Protein AF-A0A9J6GJW6-F1 (afdb_monomer_lite)

pLDDT: mean 75.98, std 20.86, range [36.41, 96.88]

Foldseek 3Di:
DDPPPPPPVVNVVVVVVVPPDPQWDWDWDDCPPDPVNQVVQQVVQQVPDPPDPDGDHDPDDDTDIDTDDPDPDPPPPPDD

Sequence (80 aa):
MAGCAALSGAALACLFVVCASIPGGWRDQDPQSSPKYKNLAHYAVAQRVEGLDNYDTVLDLTKVETQVRNTMIPRSEESI

Radius of gyration: 23.31 Å; chains: 1; bounding box: 33×60×57 Å

Secondary structure (DSSP, 8-state):
--------HHHHHHHHHHTT------EEE-TTS-HHHHHHHHHHHHT--TT-SS---------EEE--------TTS---

Structure (mmCIF, N/CA/C/O backbone):
data_AF-A0A9J6GJW6-F1
#
_entry.id   AF-A0A9J6GJW6-F1
#
loop_
_atom_site.group_PDB
_atom_site.id
_atom_site.type_symbol
_atom_site.label_atom_id
_atom_site.label_alt_id
_atom_site.label_comp_id
_atom_site.label_asym_id
_atom_site.label_entity_id
_atom_site.label_seq_id
_atom_site.pdbx_PDB_ins_code
_atom_site.Cartn_x
_atom_site.Cartn_y
_atom_site.Cartn_z
_atom_site.occupancy
_atom_site.B_iso_or_equiv
_atom_site.auth_seq_id
_atom_site.auth_comp_id
_atom_site.auth_asym_id
_atom_site.auth_atom_id
_atom_site.pdbx_PDB_model_num
ATOM 1 N N . MET A 1 1 ? 5.923 50.374 -39.263 1.00 36.41 1 MET A N 1
ATOM 2 C CA . MET A 1 1 ? 6.098 49.136 -40.052 1.00 36.41 1 MET A CA 1
ATOM 3 C C . MET A 1 1 ? 6.295 47.998 -39.066 1.00 36.41 1 MET A C 1
ATOM 5 O O . MET A 1 1 ? 7.357 47.905 -38.467 1.00 36.41 1 MET A O 1
ATOM 9 N N . ALA A 1 2 ? 5.233 47.238 -38.786 1.00 44.03 2 ALA A N 1
ATOM 10 C CA . ALA A 1 2 ? 5.277 46.118 -37.851 1.00 44.03 2 ALA A CA 1
ATOM 11 C C . ALA A 1 2 ? 5.994 44.944 -38.529 1.00 44.03 2 ALA A C 1
ATOM 13 O O . ALA A 1 2 ? 5.452 44.323 -39.441 1.00 44.03 2 ALA A O 1
ATOM 14 N N . GLY A 1 3 ? 7.236 44.685 -38.124 1.00 41.41 3 GLY A N 1
ATOM 15 C CA . GLY A 1 3 ? 7.968 43.496 -38.537 1.00 41.41 3 GLY A CA 1
ATOM 16 C C . GLY A 1 3 ? 7.398 42.284 -37.812 1.00 41.41 3 GLY A C 1
ATOM 17 O O . GLY A 1 3 ? 7.750 42.034 -36.664 1.00 41.41 3 G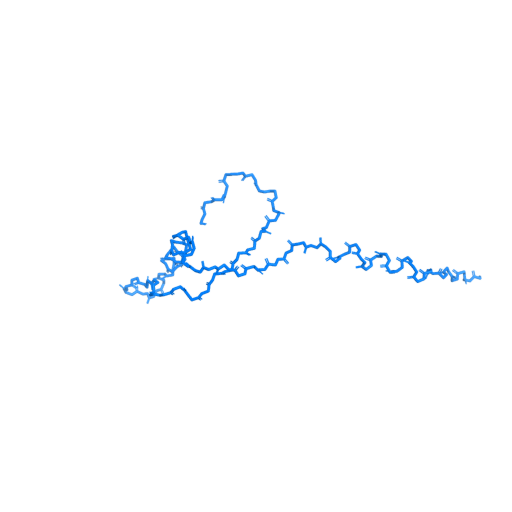LY A O 1
ATOM 18 N N . CYS A 1 4 ? 6.499 41.547 -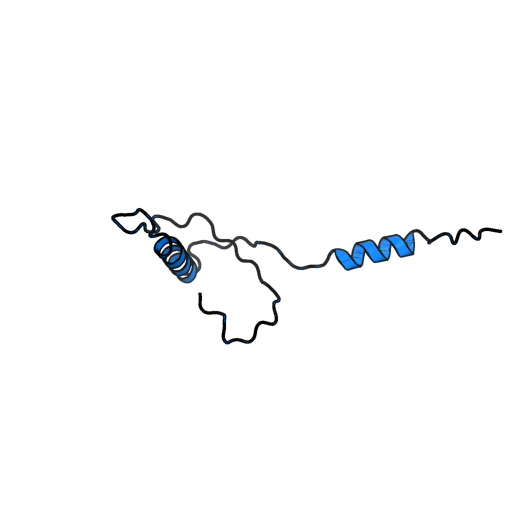38.466 1.00 43.69 4 CYS A N 1
ATOM 19 C CA . CYS A 1 4 ? 6.136 40.201 -38.037 1.00 43.69 4 CYS A CA 1
ATOM 20 C C . CYS A 1 4 ? 7.369 39.308 -38.201 1.00 43.69 4 CYS A C 1
ATOM 22 O O . CYS A 1 4 ? 7.670 38.851 -39.303 1.00 43.69 4 CYS A O 1
ATOM 24 N N . ALA A 1 5 ? 8.106 39.087 -37.113 1.00 56.12 5 ALA A N 1
ATOM 25 C CA . ALA A 1 5 ? 9.117 38.045 -37.063 1.00 56.12 5 ALA A CA 1
ATOM 26 C C . ALA A 1 5 ? 8.396 36.695 -37.181 1.00 56.12 5 ALA A C 1
ATOM 28 O O . ALA A 1 5 ? 7.740 36.243 -36.244 1.00 56.12 5 ALA A O 1
ATOM 29 N N . ALA A 1 6 ? 8.471 36.080 -38.361 1.00 54.72 6 ALA A N 1
ATOM 30 C CA . ALA A 1 6 ? 8.014 34.719 -38.576 1.00 54.72 6 ALA A CA 1
ATOM 31 C C . ALA A 1 6 ? 8.869 33.788 -37.706 1.00 54.72 6 ALA A C 1
ATOM 33 O O . ALA A 1 6 ? 10.016 33.483 -38.037 1.00 54.72 6 ALA A O 1
ATOM 34 N N . LEU A 1 7 ? 8.328 33.369 -36.562 1.00 54.44 7 LEU A N 1
ATOM 35 C CA . LEU A 1 7 ? 8.910 32.303 -35.758 1.00 54.44 7 LEU A CA 1
ATOM 36 C C . LEU A 1 7 ? 8.819 31.025 -36.595 1.00 54.44 7 LEU A C 1
ATOM 38 O O . LEU A 1 7 ? 7.747 30.449 -36.762 1.00 54.44 7 LEU A O 1
ATOM 42 N N . SER A 1 8 ? 9.946 30.647 -37.200 1.00 60.28 8 SER A N 1
ATOM 43 C CA . SER A 1 8 ? 10.090 29.431 -37.998 1.00 60.28 8 SER A CA 1
ATOM 44 C C . SER A 1 8 ? 9.503 28.238 -37.242 1.00 60.28 8 SER A C 1
ATOM 46 O O . SER A 1 8 ? 9.811 28.040 -36.064 1.00 60.28 8 SER A O 1
ATOM 48 N N . GLY A 1 9 ? 8.673 27.431 -37.911 1.00 55.97 9 GLY A N 1
ATOM 49 C CA . GLY A 1 9 ? 7.981 26.284 -37.307 1.00 55.97 9 GLY A CA 1
ATOM 50 C C . GLY A 1 9 ? 8.913 25.282 -36.608 1.00 55.97 9 GLY A C 1
ATOM 51 O O . GLY A 1 9 ? 8.486 24.584 -35.693 1.00 55.97 9 GLY A O 1
ATOM 52 N N . ALA A 1 10 ? 10.204 25.273 -36.956 1.00 57.22 10 ALA A N 1
ATOM 53 C CA . ALA A 1 10 ? 11.227 24.484 -36.275 1.00 57.22 10 ALA A CA 1
ATOM 54 C C . ALA A 1 10 ? 11.491 24.939 -34.824 1.00 57.22 10 ALA A C 1
ATOM 56 O O . ALA A 1 10 ? 11.695 24.102 -33.949 1.00 57.22 10 ALA A O 1
ATOM 57 N N . ALA A 1 11 ? 11.444 26.245 -34.535 1.00 55.56 11 ALA A N 1
ATOM 58 C CA . ALA A 1 11 ? 11.663 26.766 -33.182 1.00 55.56 11 ALA A CA 1
ATOM 59 C C . ALA A 1 11 ? 10.491 26.430 -32.245 1.00 55.56 11 ALA A C 1
ATOM 61 O O . ALA A 1 11 ? 10.704 26.131 -31.070 1.00 55.56 11 ALA A O 1
ATOM 62 N N . LEU A 1 12 ? 9.264 26.411 -32.780 1.00 54.72 12 LEU A N 1
ATOM 63 C CA . LEU A 1 12 ? 8.085 25.965 -32.037 1.00 54.72 12 LEU A CA 1
ATOM 64 C C . LEU A 1 12 ? 8.156 24.455 -31.752 1.00 54.72 12 LEU A C 1
ATOM 66 O O . LEU A 1 12 ? 7.886 24.031 -30.633 1.00 54.72 12 LEU A O 1
ATOM 70 N N . ALA A 1 13 ? 8.585 23.653 -32.734 1.00 55.97 13 ALA A N 1
ATOM 71 C CA . ALA A 1 13 ? 8.738 22.205 -32.586 1.00 55.97 13 ALA A CA 1
ATOM 72 C C . ALA A 1 13 ? 9.792 21.820 -31.533 1.00 55.97 13 ALA A C 1
ATOM 74 O O . ALA A 1 13 ? 9.567 20.893 -30.757 1.00 55.97 13 ALA A O 1
ATOM 75 N N . CYS A 1 14 ? 10.903 22.560 -31.442 1.00 55.72 14 CYS A N 1
ATOM 76 C CA . CYS A 1 14 ? 11.903 22.338 -30.398 1.00 55.72 14 CYS A CA 1
ATOM 77 C C . CYS A 1 14 ? 11.325 22.562 -28.993 1.00 55.72 14 CYS A C 1
ATOM 79 O O . CYS A 1 14 ? 11.575 21.746 -28.113 1.00 55.72 14 CYS A O 1
ATOM 81 N N . LEU A 1 15 ? 10.512 23.604 -28.778 1.00 54.00 15 LEU A N 1
ATOM 82 C CA . LEU A 1 15 ? 9.954 23.912 -27.454 1.00 54.00 15 LEU A CA 1
ATOM 83 C C . LEU A 1 15 ? 8.988 22.822 -26.948 1.00 54.00 15 LEU A C 1
ATOM 85 O O . LEU A 1 15 ? 9.003 22.493 -25.764 1.00 54.00 15 LEU A O 1
ATOM 89 N N . PHE A 1 16 ? 8.199 22.216 -27.843 1.00 53.81 16 PHE A N 1
ATOM 90 C CA . PHE A 1 16 ? 7.297 21.109 -27.495 1.00 53.81 16 PHE A CA 1
ATOM 91 C C . PHE A 1 16 ? 8.044 19.833 -27.078 1.00 53.81 16 PHE A C 1
ATOM 93 O O . PHE A 1 16 ? 7.565 19.102 -26.212 1.00 53.81 16 PHE A O 1
ATOM 100 N N . VAL A 1 17 ? 9.223 19.571 -27.650 1.00 54.22 17 VAL A N 1
ATOM 101 C CA . VAL A 1 17 ? 10.000 18.357 -27.355 1.00 54.22 17 VAL A CA 1
ATOM 102 C C . VAL A 1 17 ? 10.717 18.443 -26.002 1.00 54.22 17 VAL A C 1
ATOM 104 O O . VAL A 1 17 ? 10.795 17.436 -25.302 1.00 54.22 17 VAL A O 1
ATOM 107 N N . VAL A 1 18 ? 11.180 19.625 -25.569 1.00 55.62 18 VAL A N 1
ATOM 108 C CA . VAL A 1 18 ? 11.884 19.766 -24.272 1.00 55.62 18 VAL A CA 1
ATOM 109 C C . VAL A 1 18 ? 10.944 19.588 -23.067 1.00 55.62 18 VAL A C 1
ATOM 111 O O . VAL A 1 18 ? 11.380 19.158 -22.003 1.00 55.62 18 VAL A O 1
ATOM 114 N N . CYS A 1 19 ? 9.641 19.848 -23.216 1.00 53.69 19 CYS A N 1
ATOM 115 C CA . CYS A 1 19 ? 8.666 19.670 -22.132 1.00 53.69 19 CYS A CA 1
ATOM 116 C C . CYS A 1 19 ? 8.185 18.219 -21.940 1.00 53.69 19 CYS A C 1
ATOM 118 O O . CYS A 1 19 ? 7.522 17.932 -20.945 1.00 53.69 19 CYS A O 1
ATOM 120 N N . ALA A 1 20 ? 8.496 17.299 -22.861 1.00 55.81 20 ALA A N 1
ATOM 121 C CA . ALA A 1 20 ? 7.916 15.953 -22.873 1.00 55.81 20 ALA A CA 1
ATOM 122 C C . ALA A 1 20 ? 8.639 14.922 -21.980 1.00 55.81 20 ALA A C 1
ATOM 124 O O . ALA A 1 20 ? 8.191 13.782 -21.885 1.00 55.81 20 ALA A O 1
ATOM 125 N N . SER A 1 21 ? 9.743 15.282 -21.316 1.00 57.81 21 SER A N 1
ATOM 126 C CA . SER A 1 21 ? 10.563 14.332 -20.550 1.00 57.81 21 SER A CA 1
ATOM 127 C C . SER A 1 21 ? 10.578 14.611 -19.045 1.00 57.81 21 SER A C 1
ATOM 129 O O . SER A 1 21 ? 11.643 14.772 -18.450 1.00 57.81 21 SER A O 1
ATOM 131 N N . ILE A 1 22 ? 9.407 14.628 -18.404 1.00 60.28 22 ILE A N 1
ATOM 132 C CA . ILE A 1 22 ? 9.339 14.337 -16.967 1.00 60.28 22 ILE A CA 1
ATOM 133 C C . ILE A 1 22 ? 9.111 12.827 -16.856 1.00 60.28 22 ILE A C 1
ATOM 135 O O . ILE A 1 22 ? 7.999 12.380 -17.141 1.00 60.28 22 ILE A O 1
ATOM 139 N N . PRO A 1 23 ? 10.115 12.009 -16.481 1.00 59.50 23 PRO A N 1
ATOM 140 C CA . PRO A 1 23 ? 9.892 10.602 -16.180 1.00 59.50 23 PRO A CA 1
ATOM 141 C C . PRO A 1 23 ? 9.121 10.505 -14.857 1.00 59.50 23 PRO A C 1
ATOM 143 O O . PRO A 1 23 ? 9.679 10.257 -13.794 1.00 59.50 23 PRO A O 1
ATOM 146 N N . GLY A 1 24 ? 7.821 10.772 -14.921 1.00 67.75 24 GLY A N 1
ATOM 147 C CA . GLY A 1 24 ? 6.848 10.523 -13.875 1.00 67.75 24 GLY A CA 1
ATOM 148 C C . GLY A 1 24 ? 5.841 9.520 -14.413 1.00 67.75 24 GLY A C 1
ATOM 149 O O . GLY A 1 24 ? 5.285 9.705 -15.490 1.00 67.75 24 GLY A O 1
ATOM 150 N N . GLY A 1 25 ? 5.624 8.434 -13.683 1.00 82.00 25 GLY A N 1
ATOM 151 C CA . GLY A 1 25 ? 4.655 7.422 -14.081 1.00 82.00 25 GLY A CA 1
ATOM 152 C C . GLY A 1 25 ? 4.559 6.315 -13.050 1.00 82.00 25 GLY A C 1
ATOM 153 O O . GLY A 1 25 ? 5.548 5.982 -12.395 1.00 82.00 25 GLY A O 1
ATOM 154 N N . TRP A 1 26 ? 3.356 5.782 -12.895 1.00 88.94 26 TRP A N 1
ATOM 155 C CA . TRP A 1 26 ? 3.124 4.566 -12.135 1.00 88.94 26 TRP A CA 1
ATOM 156 C C . TRP A 1 26 ? 3.591 3.374 -12.966 1.00 88.94 26 TRP A C 1
ATOM 158 O O . TRP A 1 26 ? 3.361 3.315 -14.173 1.00 88.94 26 TRP A O 1
ATOM 168 N N . ARG A 1 27 ? 4.313 2.458 -12.330 1.00 90.25 27 ARG A N 1
ATOM 169 C CA . ARG A 1 27 ? 4.740 1.194 -12.930 1.00 90.25 27 ARG A CA 1
ATOM 170 C C . ARG A 1 27 ? 4.131 0.070 -12.122 1.00 90.25 27 ARG A C 1
ATOM 172 O O . ARG A 1 27 ? 4.342 0.038 -10.907 1.00 90.25 27 ARG A O 1
ATOM 179 N N . ASP A 1 28 ? 3.422 -0.820 -12.804 1.00 95.50 28 ASP A N 1
ATOM 180 C CA . ASP A 1 28 ? 2.882 -2.030 -12.197 1.00 95.50 28 ASP A CA 1
ATOM 181 C C . ASP A 1 28 ? 4.016 -2.872 -11.603 1.00 95.50 28 ASP A C 1
ATOM 183 O O . ASP A 1 28 ? 5.089 -3.023 -12.195 1.00 95.50 28 ASP A O 1
ATOM 187 N N . GLN A 1 29 ? 3.761 -3.408 -10.418 1.00 95.88 29 GLN A N 1
ATOM 188 C CA . GLN A 1 29 ? 4.601 -4.375 -9.730 1.00 95.88 29 GLN A CA 1
ATOM 189 C C . GLN A 1 29 ? 3.763 -5.606 -9.401 1.00 95.88 29 GLN A C 1
ATOM 191 O O . GLN A 1 29 ? 2.563 -5.497 -9.146 1.00 95.88 29 GLN A O 1
ATOM 196 N N . ASP A 1 30 ? 4.404 -6.772 -9.353 1.00 96.12 30 ASP A N 1
ATOM 197 C CA . ASP A 1 30 ? 3.772 -7.971 -8.807 1.00 96.12 30 ASP A CA 1
ATOM 198 C C . ASP A 1 30 ? 3.545 -7.779 -7.291 1.00 96.12 30 ASP A C 1
ATOM 200 O O . ASP A 1 30 ? 4.524 -7.600 -6.553 1.00 96.12 30 ASP A O 1
ATOM 204 N N . PRO A 1 31 ? 2.292 -7.837 -6.797 1.00 95.69 31 PRO A N 1
ATOM 205 C CA . PRO A 1 31 ? 1.979 -7.681 -5.379 1.00 95.69 31 PRO A CA 1
ATOM 206 C C . PRO A 1 31 ? 2.693 -8.662 -4.443 1.00 95.69 31 PRO A C 1
ATOM 208 O O . PRO A 1 31 ? 2.888 -8.342 -3.270 1.00 95.69 31 PRO A O 1
ATOM 211 N N . GLN A 1 32 ? 3.092 -9.841 -4.932 1.00 95.44 32 GLN A N 1
ATOM 212 C CA . GLN A 1 32 ? 3.791 -10.851 -4.129 1.00 95.44 32 GLN A CA 1
ATOM 213 C C . GLN A 1 32 ? 5.318 -10.759 -4.235 1.00 95.44 32 GLN A C 1
ATOM 215 O O . GLN A 1 32 ? 6.024 -11.433 -3.486 1.00 95.44 32 GLN A O 1
ATOM 220 N N . SER A 1 33 ? 5.848 -9.901 -5.112 1.00 95.75 33 SER A N 1
ATOM 221 C CA . SER A 1 33 ? 7.296 -9.803 -5.345 1.00 95.75 33 SER A CA 1
ATOM 222 C C . SER A 1 33 ? 8.085 -9.231 -4.163 1.00 95.75 33 SER A C 1
ATOM 224 O O . SER A 1 33 ? 9.296 -9.435 -4.077 1.00 95.75 33 SER A O 1
ATOM 226 N N . SER A 1 34 ? 7.428 -8.532 -3.227 1.00 95.50 34 SER A N 1
ATOM 227 C CA . SER A 1 34 ? 8.069 -8.025 -2.014 1.00 95.50 34 SER A CA 1
ATOM 228 C C . SER A 1 34 ? 7.123 -8.016 -0.809 1.00 95.50 34 SER A C 1
ATOM 230 O O . SER A 1 34 ? 6.030 -7.450 -0.896 1.00 95.50 34 SER A O 1
ATOM 232 N N . PRO A 1 35 ? 7.558 -8.506 0.371 1.00 95.00 35 PRO A N 1
ATOM 233 C CA . PRO A 1 35 ? 6.777 -8.373 1.604 1.00 95.00 35 PRO A CA 1
ATOM 234 C C . PRO A 1 35 ? 6.564 -6.905 2.010 1.00 95.00 35 PRO A C 1
ATOM 236 O O . PRO A 1 35 ? 5.622 -6.595 2.740 1.00 95.00 35 PRO A O 1
ATOM 239 N N . LYS A 1 36 ? 7.397 -5.980 1.502 1.00 95.75 36 LYS A N 1
ATOM 240 C CA . LYS A 1 36 ? 7.273 -4.539 1.755 1.00 95.75 36 LYS A CA 1
ATOM 241 C C . LYS A 1 36 ? 5.893 -4.006 1.365 1.00 95.75 36 LYS A C 1
ATOM 243 O O . LYS A 1 36 ? 5.371 -3.145 2.065 1.00 95.75 36 LYS A O 1
ATOM 248 N N . TYR A 1 37 ? 5.287 -4.517 0.294 1.00 96.44 37 TYR A N 1
ATOM 249 C CA . TYR A 1 37 ? 3.997 -4.008 -0.169 1.00 96.44 37 TYR A CA 1
ATOM 250 C C . TYR A 1 37 ? 2.857 -4.333 0.797 1.00 96.44 37 TYR A C 1
ATOM 252 O O . TYR A 1 37 ? 2.059 -3.451 1.106 1.00 96.44 37 TYR A O 1
ATOM 260 N N . LYS A 1 38 ? 2.830 -5.550 1.358 1.00 95.56 38 LYS A N 1
ATOM 261 C CA . LYS A 1 38 ? 1.869 -5.903 2.415 1.00 95.56 38 LYS A CA 1
ATOM 262 C C . LYS A 1 38 ? 2.092 -5.080 3.680 1.00 95.56 38 LYS A C 1
ATOM 264 O O . LYS A 1 38 ? 1.124 -4.597 4.255 1.00 95.56 38 LYS A O 1
ATOM 269 N N . ASN A 1 39 ? 3.344 -4.851 4.077 1.00 96.44 39 ASN A N 1
ATOM 270 C CA . ASN A 1 39 ? 3.646 -4.035 5.257 1.00 96.44 39 ASN A CA 1
ATOM 271 C C . ASN A 1 39 ? 3.156 -2.587 5.101 1.00 96.44 39 ASN A C 1
ATOM 273 O O . ASN A 1 39 ? 2.530 -2.058 6.014 1.00 96.44 39 ASN A O 1
ATOM 277 N N . LEU A 1 40 ? 3.384 -1.969 3.937 1.00 96.88 40 LEU A N 1
ATOM 278 C CA . LEU A 1 40 ? 2.885 -0.622 3.640 1.00 96.88 40 LEU A CA 1
ATOM 279 C C . LEU A 1 40 ? 1.354 -0.574 3.580 1.00 96.88 40 LEU A C 1
ATOM 281 O O . LEU A 1 40 ? 0.752 0.381 4.064 1.00 96.88 40 LEU A O 1
ATOM 285 N N . ALA A 1 41 ? 0.713 -1.610 3.035 1.00 96.06 41 ALA A N 1
ATOM 286 C CA . ALA A 1 41 ? -0.742 -1.703 3.012 1.00 96.06 41 ALA A CA 1
ATOM 287 C C . ALA A 1 41 ? -1.325 -1.818 4.433 1.00 96.06 41 ALA A C 1
ATOM 289 O O . ALA A 1 41 ? -2.255 -1.089 4.769 1.00 96.06 41 ALA A O 1
ATOM 290 N N . HIS A 1 42 ? -0.749 -2.667 5.293 1.00 96.44 42 HIS A N 1
ATOM 291 C CA . HIS A 1 42 ? -1.162 -2.765 6.696 1.00 96.44 42 HIS A CA 1
ATOM 292 C C . HIS A 1 42 ? -0.947 -1.453 7.445 1.00 96.44 42 HIS A C 1
ATOM 294 O O . HIS A 1 42 ? -1.831 -1.033 8.185 1.00 96.44 42 HIS A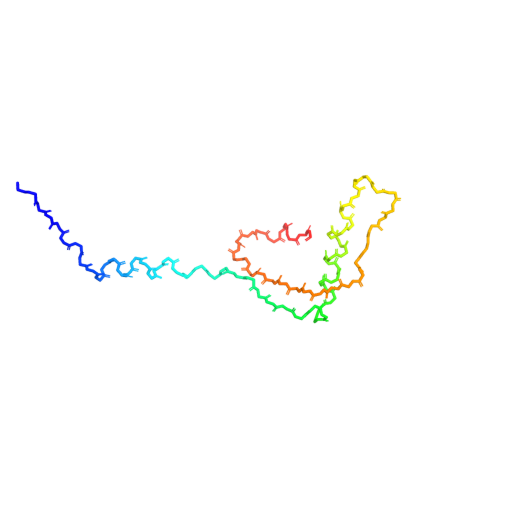 O 1
ATOM 300 N N . TYR A 1 43 ? 0.188 -0.788 7.222 1.00 95.44 43 TYR A N 1
ATOM 301 C CA . TYR A 1 43 ? 0.460 0.520 7.806 1.00 95.44 43 TYR A CA 1
ATOM 302 C C . TYR A 1 43 ? -0.611 1.547 7.415 1.00 95.44 43 TYR A C 1
ATOM 304 O O . TYR A 1 43 ? -1.207 2.174 8.286 1.00 95.44 43 TYR A O 1
ATOM 312 N N . ALA A 1 44 ? -0.914 1.672 6.120 1.00 95.06 44 ALA A N 1
ATOM 313 C CA . ALA A 1 44 ? -1.896 2.632 5.623 1.00 95.06 44 ALA A CA 1
ATOM 314 C C . ALA A 1 44 ? -3.318 2.361 6.145 1.00 95.06 44 ALA A C 1
ATOM 316 O O . ALA A 1 44 ? -4.036 3.299 6.490 1.00 95.06 44 ALA A O 1
ATOM 317 N N . VAL A 1 45 ? -3.730 1.090 6.219 1.00 94.81 45 VAL A N 1
ATOM 318 C CA . VAL A 1 45 ? -5.046 0.712 6.760 1.00 94.81 45 VAL A CA 1
ATOM 319 C C . VAL A 1 45 ? -5.118 0.991 8.262 1.00 94.81 45 VAL A C 1
ATOM 321 O O . VAL A 1 45 ? -6.089 1.585 8.719 1.00 94.81 45 VAL A O 1
ATOM 324 N N . ALA A 1 46 ? -4.066 0.665 9.017 1.00 93.81 46 ALA A N 1
ATOM 325 C CA . ALA A 1 46 ? -4.021 0.878 10.462 1.00 93.81 46 ALA A CA 1
ATOM 326 C C . ALA A 1 46 ? -4.069 2.361 10.878 1.00 93.81 46 ALA A C 1
ATOM 328 O O . ALA A 1 46 ? -4.380 2.656 12.028 1.00 93.81 46 ALA A O 1
ATOM 329 N N . GLN A 1 47 ? -3.783 3.303 9.970 1.00 94.25 47 GLN A N 1
ATOM 330 C CA . GLN A 1 47 ? -3.931 4.739 10.237 1.00 94.25 47 GLN A CA 1
ATOM 331 C C . GLN A 1 47 ? -5.393 5.2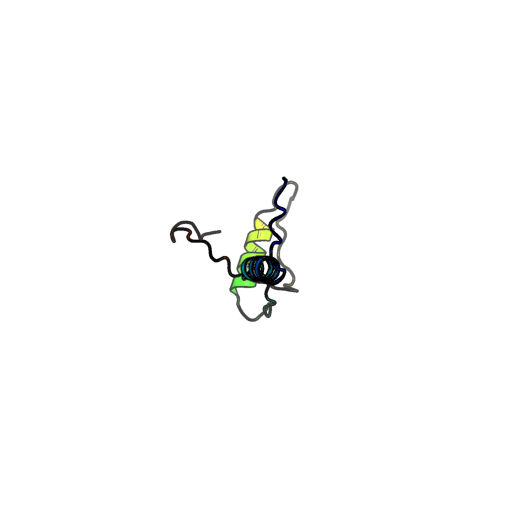11 10.252 1.00 94.25 47 GLN A C 1
ATOM 333 O O . GLN A 1 47 ? -5.689 6.267 10.814 1.00 94.25 47 GLN A O 1
ATOM 338 N N . ARG A 1 48 ? -6.319 4.466 9.638 1.00 91.19 48 ARG A N 1
ATOM 339 C CA . ARG A 1 48 ? -7.744 4.818 9.608 1.00 91.19 48 ARG A CA 1
ATOM 340 C C . ARG A 1 48 ? -8.444 4.217 10.816 1.00 91.19 48 ARG A C 1
ATOM 342 O O . ARG A 1 48 ? -8.856 3.067 10.783 1.00 91.19 48 ARG A O 1
ATOM 349 N N . VAL A 1 49 ? -8.563 5.009 11.877 1.00 93.12 49 VAL A N 1
ATOM 350 C CA . VAL A 1 49 ? -9.106 4.552 13.171 1.00 93.12 49 VAL A CA 1
ATOM 351 C C . VAL A 1 49 ? -10.358 5.304 13.619 1.00 93.12 49 VAL A C 1
ATOM 353 O O . VAL A 1 49 ? -10.992 4.925 14.599 1.00 93.12 49 VAL A O 1
ATOM 356 N N . GLU A 1 50 ? -10.716 6.394 12.941 1.00 93.44 50 GLU A N 1
ATOM 357 C CA . GLU A 1 50 ? -11.826 7.241 13.369 1.00 93.44 50 GLU A CA 1
ATOM 358 C C . GLU A 1 50 ? -13.174 6.533 13.174 1.00 93.44 50 GLU A C 1
ATOM 360 O O . GLU A 1 50 ? -13.506 6.095 12.074 1.00 93.44 50 GLU A O 1
ATOM 365 N N . GLY A 1 51 ? -13.956 6.436 14.254 1.00 94.56 51 GLY A N 1
ATOM 366 C CA . GLY A 1 51 ? -15.297 5.845 14.230 1.00 94.56 51 GLY A CA 1
ATOM 367 C C . GLY A 1 51 ? -15.334 4.315 14.155 1.00 94.56 51 GLY A C 1
ATOM 368 O O . GLY A 1 51 ? -16.398 3.764 13.883 1.00 94.56 51 GLY A O 1
ATOM 369 N N . LEU A 1 52 ? -14.206 3.634 14.388 1.00 94.50 52 LEU A N 1
ATOM 370 C CA . LEU A 1 52 ? -14.118 2.175 14.380 1.00 94.50 52 LEU A CA 1
ATOM 371 C C . LEU A 1 52 ? -13.962 1.606 15.794 1.00 94.50 52 LEU A C 1
ATOM 373 O O . LEU A 1 52 ? -13.098 2.038 16.555 1.00 94.50 52 LEU A O 1
ATOM 377 N N . ASP A 1 53 ? -14.744 0.571 16.108 1.00 95.38 53 ASP A N 1
ATOM 378 C CA . ASP A 1 53 ? -14.586 -0.208 17.346 1.00 95.38 53 ASP A CA 1
ATOM 379 C C . ASP A 1 53 ? -13.450 -1.243 17.245 1.00 95.38 53 ASP A C 1
ATOM 381 O O . ASP A 1 53 ? -12.920 -1.699 18.257 1.00 95.38 53 ASP A O 1
ATOM 385 N N . ASN A 1 54 ? -13.077 -1.636 16.021 1.00 95.25 54 ASN A N 1
ATOM 386 C CA . ASN A 1 54 ? -12.035 -2.620 15.728 1.00 95.25 54 ASN A CA 1
ATOM 387 C C . ASN A 1 54 ? -11.181 -2.158 14.545 1.00 95.25 54 ASN A C 1
ATOM 389 O O . ASN A 1 54 ? -11.669 -1.463 13.659 1.00 95.25 54 ASN A O 1
ATOM 393 N N . TYR A 1 55 ? -9.920 -2.586 14.503 1.00 93.62 55 TYR A N 1
ATOM 394 C CA . TYR A 1 55 ? -9.030 -2.263 13.391 1.00 93.62 55 TYR A CA 1
ATOM 395 C C . TYR A 1 55 ? -9.395 -3.039 12.126 1.00 93.62 55 TYR A C 1
ATOM 397 O O . TYR A 1 55 ? -9.533 -4.265 12.155 1.00 93.62 55 TYR A O 1
ATOM 405 N N . ASP A 1 56 ? -9.431 -2.325 11.005 1.00 95.62 56 ASP A N 1
ATOM 406 C CA . ASP A 1 56 ? -9.398 -2.938 9.685 1.00 95.62 56 ASP A CA 1
ATOM 407 C C . ASP A 1 56 ? -8.012 -3.544 9.408 1.00 95.62 56 ASP A C 1
ATOM 409 O O . ASP A 1 56 ? -6.984 -3.115 9.938 1.00 95.62 56 ASP A O 1
ATOM 413 N N . THR A 1 57 ? -7.968 -4.557 8.543 1.00 95.62 57 THR A N 1
ATOM 414 C CA . THR A 1 57 ? -6.717 -5.190 8.112 1.00 95.62 57 THR A CA 1
ATOM 415 C C . THR A 1 57 ? -6.759 -5.540 6.630 1.00 95.62 57 THR A C 1
ATOM 417 O O . THR A 1 57 ? -7.823 -5.626 6.017 1.00 95.62 57 THR A O 1
ATOM 420 N N . VAL A 1 58 ? -5.585 -5.740 6.036 1.00 95.94 58 VAL A N 1
ATOM 421 C CA . VAL A 1 58 ? -5.458 -6.101 4.623 1.00 95.94 58 VAL A CA 1
ATOM 422 C C . VAL A 1 58 ? -5.779 -7.582 4.458 1.00 95.94 58 VAL A C 1
ATOM 424 O O . VAL A 1 58 ? -5.053 -8.434 4.965 1.00 95.94 58 VAL A O 1
ATOM 427 N N . LEU A 1 59 ? -6.855 -7.881 3.731 1.00 95.88 59 LEU A N 1
ATOM 428 C CA . LEU A 1 59 ? -7.222 -9.251 3.372 1.00 95.88 59 LEU A CA 1
ATOM 429 C C . LEU A 1 59 ? -6.403 -9.757 2.179 1.00 95.88 59 LEU A C 1
ATOM 431 O O . LEU A 1 59 ? -5.819 -10.836 2.237 1.00 95.88 59 LEU A O 1
ATOM 435 N N . ASP A 1 60 ? -6.354 -8.968 1.106 1.00 95.06 60 ASP A N 1
ATOM 436 C CA . ASP A 1 60 ? -5.630 -9.308 -0.113 1.00 95.06 60 ASP A CA 1
ATOM 437 C C . ASP A 1 60 ? -5.070 -8.053 -0.792 1.00 95.06 60 ASP A C 1
ATOM 439 O O . ASP A 1 60 ? -5.644 -6.965 -0.696 1.00 95.06 60 ASP A O 1
ATOM 443 N N . LEU A 1 61 ? -3.933 -8.210 -1.469 1.00 95.56 61 LEU A N 1
ATOM 444 C CA . LEU A 1 61 ? -3.240 -7.139 -2.175 1.00 95.56 61 LEU A CA 1
ATOM 445 C C . LEU A 1 61 ? -3.353 -7.371 -3.684 1.00 95.56 61 LEU A C 1
ATOM 447 O O . LEU A 1 61 ? -2.613 -8.168 -4.256 1.00 95.56 61 LEU A O 1
ATOM 451 N N . THR A 1 62 ? -4.279 -6.656 -4.321 1.00 96.56 62 THR A N 1
ATOM 452 C CA . THR A 1 62 ? -4.691 -6.912 -5.712 1.00 96.56 62 THR A CA 1
ATOM 453 C C . THR A 1 62 ? -3.806 -6.243 -6.760 1.00 96.56 62 THR A C 1
ATOM 455 O O . THR A 1 62 ? -3.634 -6.781 -7.852 1.00 96.56 62 THR A O 1
ATOM 458 N N . LYS A 1 63 ? -3.241 -5.072 -6.453 1.00 95.81 63 LYS A N 1
ATOM 459 C CA . LYS A 1 63 ? -2.378 -4.312 -7.362 1.00 95.81 63 LYS A CA 1
ATOM 460 C C . LYS A 1 63 ? -1.357 -3.503 -6.574 1.00 95.81 63 LYS A C 1
ATOM 462 O O . LYS A 1 63 ? -1.680 -2.940 -5.529 1.00 95.81 63 LYS A O 1
ATOM 467 N N . VAL A 1 64 ? -0.140 -3.416 -7.099 1.00 96.56 64 VAL A N 1
ATOM 468 C CA . VAL A 1 64 ? 0.897 -2.515 -6.597 1.00 96.56 64 VAL A CA 1
ATOM 469 C C . VAL A 1 64 ? 1.419 -1.687 -7.753 1.00 96.56 64 VAL A C 1
ATOM 471 O O . VAL A 1 64 ? 1.763 -2.219 -8.804 1.00 96.56 64 VAL A O 1
ATOM 474 N N . GLU A 1 65 ? 1.513 -0.381 -7.537 1.00 95.06 65 GLU A N 1
ATOM 475 C CA . GLU A 1 65 ? 2.128 0.545 -8.474 1.00 95.06 65 GLU A CA 1
ATOM 476 C C . GLU A 1 65 ? 3.191 1.364 -7.753 1.00 95.06 65 GLU A C 1
ATOM 478 O O . GLU A 1 65 ? 2.978 1.873 -6.654 1.00 95.06 65 GLU A O 1
ATOM 483 N N . THR A 1 66 ? 4.356 1.505 -8.379 1.00 92.69 66 THR A N 1
ATOM 484 C CA . THR A 1 66 ? 5.451 2.322 -7.848 1.00 92.69 66 THR A CA 1
ATOM 485 C C . THR A 1 66 ? 5.764 3.454 -8.801 1.00 92.69 66 THR A C 1
ATOM 487 O O . THR A 1 66 ? 5.835 3.240 -10.011 1.00 92.69 66 THR A O 1
ATOM 490 N N . GLN A 1 67 ? 6.033 4.631 -8.254 1.00 88.06 67 GLN A N 1
ATOM 491 C CA . GLN A 1 67 ? 6.549 5.762 -9.005 1.00 88.06 67 GLN A CA 1
ATOM 492 C C . GLN A 1 67 ? 7.909 6.149 -8.432 1.00 88.06 67 GLN A C 1
ATOM 494 O O . GLN A 1 67 ? 8.040 6.415 -7.238 1.00 88.06 67 GLN A O 1
ATOM 499 N N . VAL A 1 68 ? 8.925 6.203 -9.292 1.00 83.62 68 VAL A N 1
ATOM 500 C CA . VAL A 1 68 ? 10.217 6.778 -8.914 1.00 83.62 68 VAL A CA 1
ATOM 501 C C . VAL A 1 68 ? 10.049 8.288 -8.900 1.00 83.62 68 VAL A C 1
ATOM 503 O O . VAL A 1 68 ? 9.886 8.914 -9.945 1.00 83.62 68 VAL A O 1
ATOM 506 N N . ARG A 1 69 ? 10.062 8.883 -7.709 1.00 73.69 69 ARG A N 1
ATOM 507 C CA . ARG A 1 69 ? 10.084 10.335 -7.566 1.00 73.69 69 ARG A CA 1
ATOM 508 C C . ARG A 1 69 ? 11.541 10.782 -7.536 1.00 73.69 69 ARG A C 1
ATOM 510 O O . ARG A 1 69 ? 12.243 1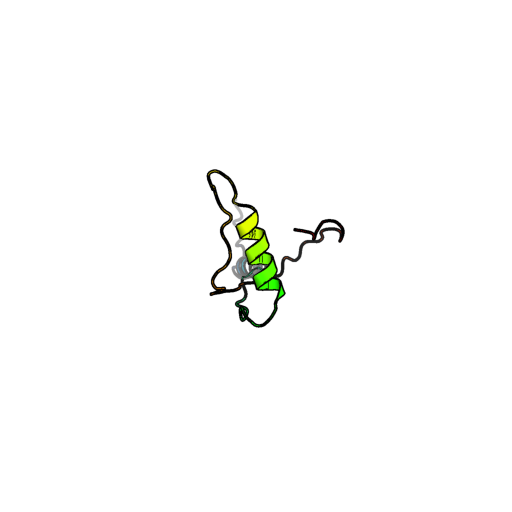0.511 -6.569 1.00 73.69 69 ARG A O 1
ATOM 517 N N . ASN A 1 70 ? 11.992 11.495 -8.567 1.00 61.56 70 ASN A N 1
ATOM 518 C CA . ASN A 1 70 ? 13.288 12.168 -8.525 1.00 61.56 70 ASN A CA 1
ATOM 519 C C . ASN A 1 70 ? 13.161 13.433 -7.664 1.00 61.56 70 ASN A C 1
ATOM 521 O O . ASN A 1 70 ? 13.029 14.542 -8.176 1.00 61.56 70 ASN A O 1
ATOM 525 N N . THR A 1 71 ? 13.092 13.254 -6.348 1.00 56.81 71 THR A N 1
ATOM 526 C CA . THR A 1 71 ? 13.090 14.355 -5.390 1.00 56.81 71 THR A CA 1
ATOM 527 C C . THR A 1 71 ? 14.405 14.325 -4.626 1.00 56.81 71 THR A C 1
ATOM 529 O O . THR A 1 71 ? 14.787 13.305 -4.059 1.00 56.81 71 THR A O 1
ATOM 532 N N . MET A 1 72 ? 15.143 15.435 -4.660 1.00 47.53 72 MET A N 1
ATOM 533 C CA . MET A 1 72 ? 16.279 15.646 -3.770 1.00 47.53 72 MET A CA 1
ATOM 534 C C . MET A 1 72 ? 15.708 15.973 -2.386 1.00 47.53 72 MET A C 1
ATOM 536 O O . MET A 1 72 ? 15.573 17.138 -2.029 1.00 47.53 72 MET A O 1
ATOM 540 N N . ILE A 1 73 ? 15.304 14.943 -1.640 1.00 53.31 73 ILE A N 1
ATOM 541 C CA . ILE A 1 73 ? 14.969 15.052 -0.216 1.00 53.31 73 ILE A CA 1
ATOM 542 C C . ILE A 1 73 ? 16.152 14.466 0.566 1.00 53.31 73 ILE A C 1
ATOM 544 O O . ILE A 1 73 ? 16.583 13.350 0.256 1.00 53.31 73 ILE A O 1
ATOM 548 N N . PRO A 1 74 ? 16.737 15.194 1.538 1.00 43.81 74 PRO A N 1
ATOM 549 C CA . PRO A 1 74 ? 17.771 14.634 2.397 1.00 43.81 74 PRO A CA 1
ATOM 550 C C . PRO A 1 74 ? 17.236 13.384 3.110 1.00 43.81 74 PRO A C 1
ATOM 552 O O . PRO A 1 74 ? 16.107 13.354 3.589 1.00 43.81 74 PRO A O 1
ATOM 555 N N . ARG A 1 75 ? 18.074 12.343 3.171 1.00 49.72 75 ARG A N 1
ATOM 556 C CA . ARG A 1 75 ? 17.804 10.953 3.605 1.00 49.72 75 ARG A CA 1
ATOM 557 C C . ARG A 1 75 ? 17.243 10.751 5.030 1.00 49.72 75 ARG A C 1
ATOM 559 O O . ARG A 1 75 ? 17.252 9.620 5.508 1.00 49.72 75 ARG A O 1
ATOM 566 N N . SER A 1 76 ? 16.788 11.801 5.709 1.00 50.78 76 SER A N 1
ATOM 567 C CA . SER A 1 76 ? 16.250 11.775 7.073 1.00 50.78 76 SER A CA 1
ATOM 568 C C . SER A 1 76 ? 14.721 11.707 7.167 1.00 50.78 76 SER A C 1
ATOM 570 O O . SER A 1 76 ? 14.225 11.499 8.267 1.00 50.78 76 SER A O 1
ATOM 572 N N . GLU A 1 77 ? 13.972 11.851 6.066 1.00 49.50 77 GLU A N 1
ATOM 573 C CA . GLU A 1 77 ? 12.492 11.910 6.107 1.00 49.50 77 GLU A CA 1
ATOM 574 C C . GLU A 1 77 ? 11.772 10.788 5.330 1.00 49.50 77 GLU A C 1
ATOM 576 O O . GLU A 1 77 ? 10.549 10.788 5.225 1.00 49.50 77 GLU A O 1
ATOM 581 N N . GLU A 1 78 ? 12.492 9.781 4.823 1.00 53.31 78 GLU A N 1
ATOM 582 C CA . GLU A 1 78 ? 11.885 8.586 4.207 1.00 53.31 78 GLU A CA 1
ATOM 583 C C . GLU A 1 78 ? 11.573 7.525 5.281 1.00 53.31 78 GLU A C 1
ATOM 585 O O . GLU A 1 78 ? 12.157 6.443 5.314 1.00 53.31 78 GLU A O 1
ATOM 590 N N . SER A 1 79 ? 10.699 7.874 6.226 1.00 52.47 79 SER A N 1
ATOM 591 C CA . SER A 1 79 ? 10.157 6.953 7.232 1.00 52.47 79 SER A CA 1
ATOM 592 C C . SER A 1 79 ? 8.686 7.265 7.484 1.00 52.47 79 SER A C 1
ATOM 594 O O . SER A 1 79 ? 8.336 7.798 8.536 1.00 52.47 79 SER A O 1
ATOM 596 N N . ILE A 1 80 ? 7.841 6.920 6.513 1.00 41.25 80 ILE A N 1
ATOM 597 C CA . ILE A 1 80 ? 6.409 6.650 6.692 1.00 41.25 80 ILE A CA 1
ATOM 598 C C . ILE A 1 80 ? 6.084 5.432 5.828 1.00 41.25 80 ILE A C 1
ATOM 600 O O . ILE A 1 80 ? 6.399 5.480 4.616 1.00 41.25 80 ILE A O 1
#

InterPro domains:
  IPR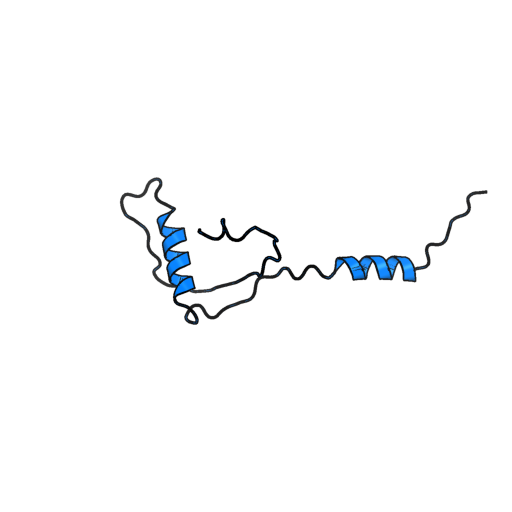046350 Cystatin superfamily [SSF54403] (22-68)

Organism: Haemaphysalis longicornis (NCBI:txid44386)